Protein AF-A0A650EMD3-F1 (afdb_monomer)

Radius of gyration: 31.71 Å; Cα contacts (8 Å, |Δi|>4): 89; chains: 1; bounding box: 90×76×48 Å

Solvent-accessible surface area (backbone atoms only — not comparable to full-atom values): 8857 Å² total; per-residue (Å²): 115,54,61,68,56,55,50,53,49,52,51,49,50,54,49,50,50,46,22,45,53,48,61,43,56,74,65,31,57,52,48,50,54,53,50,50,54,54,49,47,52,51,42,51,52,53,46,54,51,32,58,77,71,47,37,75,77,39,62,68,60,33,48,50,53,50,50,53,49,51,51,50,52,51,47,53,46,31,66,64,43,54,32,74,84,74,57,28,56,48,56,35,51,73,74,68,54,67,71,47,75,68,33,37,52,51,14,48,53,74,68,49,71,56,61,66,54,57,53,51,50,53,53,47,55,52,51,52,61,52,57,77,58,46,62,66,60,56,49,52,50,52,53,51,54,51,51,54,52,51,51,54,49,51,57,56,54,59,67,72,73,116

Structure (mmCIF, N/CA/C/O backbone):
data_AF-A0A650EMD3-F1
#
_entry.id   AF-A0A650EMD3-F1
#
loop_
_atom_site.group_PDB
_atom_site.id
_atom_site.type_symbol
_atom_site.label_atom_id
_atom_site.label_alt_id
_atom_site.label_comp_id
_atom_site.label_asym_id
_atom_site.label_entity_id
_atom_site.label_seq_id
_atom_site.pdbx_PDB_ins_code
_atom_site.Cartn_x
_atom_site.Cartn_y
_atom_site.Cartn_z
_atom_site.occupancy
_atom_site.B_iso_or_equiv
_atom_site.auth_seq_id
_atom_site.auth_comp_id
_atom_site.auth_asym_id
_atom_site.auth_atom_id
_atom_site.pdbx_PDB_model_num
ATOM 1 N N . MET A 1 1 ? 14.651 -6.768 -10.956 1.00 79.94 1 MET A N 1
ATOM 2 C CA . MET A 1 1 ? 13.538 -7.247 -10.117 1.00 79.94 1 MET A CA 1
ATOM 3 C C . MET A 1 1 ? 12.485 -7.891 -11.003 1.00 79.94 1 MET A C 1
ATOM 5 O O . MET A 1 1 ? 12.140 -7.326 -12.039 1.00 79.94 1 MET A O 1
ATOM 9 N N . ASN A 1 2 ? 11.999 -9.069 -10.622 1.00 85.12 2 ASN A N 1
ATOM 10 C CA . ASN A 1 2 ? 10.994 -9.812 -11.388 1.00 85.12 2 ASN A CA 1
ATOM 11 C C . ASN A 1 2 ? 9.571 -9.405 -10.972 1.00 85.12 2 ASN A C 1
ATOM 13 O O . ASN A 1 2 ? 9.381 -8.808 -9.911 1.00 85.12 2 ASN A O 1
ATOM 17 N N . GLY A 1 3 ? 8.566 -9.742 -11.788 1.00 86.06 3 GLY A N 1
ATOM 18 C CA . GLY A 1 3 ? 7.159 -9.404 -11.518 1.00 86.06 3 GLY A CA 1
ATOM 19 C C . GLY A 1 3 ? 6.686 -9.866 -10.134 1.00 86.06 3 GLY A C 1
ATOM 20 O O . GLY A 1 3 ? 6.117 -9.078 -9.387 1.00 86.06 3 GLY A O 1
ATOM 21 N N . TRP A 1 4 ? 7.047 -11.089 -9.734 1.00 90.06 4 TRP A N 1
ATOM 22 C CA . TRP A 1 4 ? 6.761 -11.632 -8.399 1.00 90.06 4 TRP A CA 1
ATOM 23 C C . TRP A 1 4 ? 7.336 -10.798 -7.252 1.00 90.06 4 TRP A C 1
ATOM 25 O O . TRP A 1 4 ? 6.664 -10.588 -6.248 1.00 90.06 4 TRP A O 1
ATOM 35 N N . GLN A 1 5 ? 8.556 -10.278 -7.402 1.00 91.00 5 GLN A N 1
ATOM 36 C CA . GLN A 1 5 ? 9.167 -9.422 -6.382 1.00 91.00 5 GLN A CA 1
ATOM 37 C C . GLN A 1 5 ? 8.424 -8.085 -6.276 1.00 91.00 5 GLN A C 1
ATOM 39 O O . GLN A 1 5 ? 8.189 -7.604 -5.174 1.00 91.00 5 GLN A O 1
ATOM 44 N N . ARG A 1 6 ? 8.005 -7.502 -7.409 1.00 91.62 6 ARG A N 1
ATOM 45 C CA . ARG A 1 6 ? 7.193 -6.270 -7.423 1.00 91.62 6 ARG A CA 1
ATOM 46 C C . ARG A 1 6 ? 5.829 -6.494 -6.768 1.00 91.62 6 ARG A C 1
ATOM 48 O O . ARG A 1 6 ? 5.368 -5.636 -6.025 1.00 91.62 6 ARG A O 1
ATOM 55 N N . PHE A 1 7 ? 5.226 -7.660 -6.989 1.00 94.06 7 PHE A N 1
ATOM 56 C CA . PHE A 1 7 ? 3.969 -8.045 -6.352 1.00 94.06 7 PHE A CA 1
ATOM 57 C C . PHE A 1 7 ? 4.117 -8.249 -4.837 1.00 94.06 7 PHE A C 1
ATOM 59 O O . PHE A 1 7 ? 3.316 -7.730 -4.066 1.00 94.06 7 PHE A O 1
ATOM 66 N N . ALA A 1 8 ? 5.179 -8.922 -4.386 1.00 94.00 8 ALA A N 1
ATOM 67 C CA . ALA A 1 8 ? 5.468 -9.057 -2.958 1.00 94.00 8 ALA A CA 1
ATOM 68 C C . ALA A 1 8 ? 5.662 -7.688 -2.283 1.00 94.00 8 ALA A C 1
ATOM 70 O O . ALA A 1 8 ? 5.140 -7.454 -1.196 1.00 94.00 8 ALA A O 1
ATOM 71 N N . ILE A 1 9 ? 6.351 -6.757 -2.954 1.00 93.31 9 ILE A N 1
ATOM 72 C CA . ILE A 1 9 ? 6.494 -5.375 -2.482 1.00 93.31 9 ILE A CA 1
ATOM 73 C C . ILE A 1 9 ? 5.139 -4.671 -2.390 1.00 93.31 9 ILE A C 1
ATOM 75 O O . ILE A 1 9 ? 4.865 -4.038 -1.378 1.00 93.31 9 ILE A O 1
ATOM 79 N N . LEU A 1 10 ? 4.276 -4.803 -3.400 1.00 95.44 10 LEU A N 1
ATOM 80 C CA . LEU A 1 10 ? 2.926 -4.236 -3.373 1.00 95.44 10 LEU A CA 1
ATOM 81 C C . LEU A 1 10 ? 2.139 -4.716 -2.143 1.00 95.44 10 LEU A C 1
ATOM 83 O O . LEU A 1 10 ? 1.547 -3.898 -1.437 1.00 95.44 10 LEU A O 1
ATOM 87 N N . LEU A 1 11 ? 2.176 -6.020 -1.853 1.00 95.25 11 LEU A N 1
ATOM 88 C CA . LEU A 1 11 ? 1.528 -6.586 -0.668 1.00 95.25 11 LEU A CA 1
ATOM 89 C C . LEU A 1 11 ? 2.132 -6.045 0.631 1.00 95.25 11 LEU A C 1
ATOM 91 O O . LEU A 1 11 ? 1.387 -5.686 1.540 1.00 95.25 11 LEU A O 1
ATOM 95 N N . LEU A 1 12 ? 3.461 -5.940 0.711 1.00 94.19 12 LEU A N 1
ATOM 96 C CA . LEU A 1 12 ? 4.146 -5.363 1.869 1.00 94.19 12 LEU A CA 1
ATOM 97 C C . LEU A 1 12 ? 3.778 -3.893 2.082 1.00 94.19 12 LEU A C 1
ATOM 99 O O . LEU A 1 12 ? 3.538 -3.499 3.217 1.00 94.19 12 LEU A O 1
ATOM 103 N N . CYS A 1 13 ? 3.680 -3.093 1.018 1.00 94.88 13 CYS A N 1
ATOM 104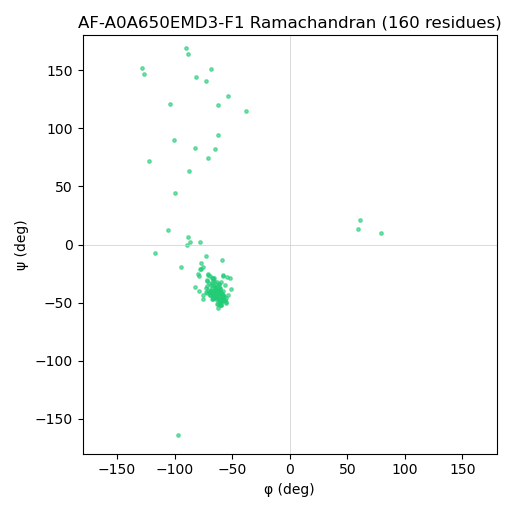 C CA . CYS A 1 13 ? 3.231 -1.703 1.091 1.00 94.88 13 CYS A CA 1
ATOM 105 C C . CYS A 1 13 ? 1.799 -1.604 1.627 1.00 94.88 13 CYS A C 1
ATOM 107 O O . CYS A 1 13 ? 1.537 -0.830 2.549 1.00 94.88 13 CYS A O 1
ATOM 109 N N . CYS A 1 14 ? 0.885 -2.419 1.092 1.00 94.38 14 CYS A N 1
ATOM 110 C CA . CYS A 1 14 ? -0.501 -2.470 1.557 1.00 94.38 14 CYS A CA 1
ATOM 111 C C . CYS A 1 14 ? -0.567 -2.862 3.038 1.00 94.38 14 CYS A C 1
ATOM 113 O O . CYS A 1 14 ? -1.187 -2.166 3.839 1.00 94.38 14 CYS A O 1
ATOM 115 N N . PHE A 1 15 ? 0.135 -3.932 3.416 1.00 93.00 15 PHE A N 1
ATOM 116 C CA . PHE A 1 15 ? 0.208 -4.398 4.796 1.00 93.00 15 PHE A CA 1
ATOM 117 C C . PHE A 1 15 ? 0.785 -3.331 5.733 1.00 93.00 15 PHE A C 1
ATOM 119 O O . PHE A 1 15 ? 0.193 -3.043 6.770 1.00 93.00 15 PHE A O 1
ATOM 126 N N . ALA A 1 16 ? 1.898 -2.698 5.356 1.00 92.75 16 ALA A N 1
ATOM 127 C CA . ALA A 1 16 ? 2.538 -1.660 6.154 1.00 92.75 16 ALA A CA 1
ATOM 128 C C . ALA A 1 16 ? 1.590 -0.484 6.417 1.00 92.75 16 ALA A C 1
ATOM 130 O O . ALA A 1 16 ? 1.464 -0.050 7.558 1.00 92.75 16 ALA A O 1
ATOM 131 N N . VAL A 1 17 ? 0.874 -0.000 5.397 1.00 92.81 17 VAL A N 1
ATOM 132 C CA . VAL A 1 17 ? -0.081 1.108 5.562 1.00 92.81 17 VAL A CA 1
ATOM 133 C C . VAL A 1 17 ? -1.255 0.703 6.446 1.00 92.81 17 VAL A C 1
ATOM 135 O O . VAL A 1 17 ? -1.622 1.461 7.338 1.00 92.81 17 VAL A O 1
ATOM 138 N N . MET A 1 18 ? -1.797 -0.502 6.274 1.00 91.75 18 MET A N 1
ATOM 139 C CA . MET A 1 18 ? -2.886 -0.994 7.122 1.00 91.75 18 MET A CA 1
ATOM 140 C C . MET A 1 18 ? -2.463 -1.197 8.583 1.00 91.75 18 MET A C 1
ATOM 142 O O . MET A 1 18 ? -3.279 -1.030 9.487 1.00 91.75 18 MET A O 1
ATOM 146 N N . VAL A 1 19 ? -1.200 -1.555 8.831 1.00 91.69 19 VAL A N 1
ATOM 147 C CA . VAL A 1 19 ? -0.659 -1.682 10.191 1.00 91.69 19 VAL A CA 1
ATOM 148 C C . VAL A 1 19 ? -0.392 -0.315 10.818 1.00 91.69 19 VAL A C 1
ATOM 150 O O . VAL A 1 19 ? -0.724 -0.111 11.981 1.00 91.69 19 VAL A O 1
ATOM 153 N N . LEU A 1 20 ? 0.197 0.616 10.064 1.00 90.38 20 LEU A N 1
ATOM 154 C CA . LEU A 1 20 ? 0.535 1.954 10.555 1.00 90.38 20 LEU A CA 1
ATOM 155 C C . LEU A 1 20 ? -0.699 2.842 10.753 1.00 90.38 20 LEU A C 1
ATOM 157 O O . LEU A 1 20 ? -0.708 3.681 11.647 1.00 90.38 20 LEU A O 1
ATOM 161 N N . TYR A 1 21 ? -1.740 2.649 9.945 1.00 90.56 21 TYR A N 1
ATOM 162 C CA . TYR A 1 21 ? -2.969 3.436 9.986 1.00 90.56 21 TYR A CA 1
ATOM 163 C C . TYR A 1 21 ? -4.173 2.520 10.212 1.00 90.56 21 TYR A C 1
ATOM 165 O O . TYR A 1 21 ? -4.958 2.311 9.289 1.00 90.56 21 TYR A O 1
ATOM 173 N N . PRO A 1 22 ? -4.342 1.963 11.426 1.00 89.81 22 PRO A N 1
ATOM 174 C CA . PRO A 1 22 ? -5.319 0.911 11.709 1.00 89.81 22 PRO A CA 1
ATOM 175 C C . PRO A 1 22 ? -6.778 1.390 11.735 1.00 89.81 22 PRO A C 1
ATOM 177 O O . PRO A 1 22 ? -7.680 0.557 11.795 1.00 89.81 22 PRO A O 1
ATOM 180 N N . ASN A 1 23 ? -7.031 2.700 11.713 1.00 88.25 23 ASN A N 1
ATOM 181 C CA . ASN A 1 23 ? -8.363 3.295 11.866 1.00 88.25 23 ASN A CA 1
ATOM 182 C C . ASN A 1 23 ? -9.089 3.398 10.513 1.00 88.25 23 ASN A C 1
ATOM 184 O O . ASN A 1 23 ? -9.367 4.489 10.016 1.00 88.25 23 ASN A O 1
ATOM 188 N N . PHE A 1 24 ? -9.356 2.250 9.895 1.00 87.88 24 PHE A N 1
ATOM 189 C CA . PHE A 1 24 ? -10.113 2.138 8.646 1.00 87.88 24 PHE A CA 1
ATOM 190 C C . PHE A 1 24 ? -11.278 1.156 8.801 1.00 87.88 24 PHE A C 1
ATOM 192 O O . PHE A 1 24 ? -11.160 0.146 9.499 1.00 87.88 24 PHE A O 1
ATOM 199 N N . ASP A 1 25 ? -12.376 1.420 8.101 1.00 86.25 25 ASP A N 1
ATOM 200 C CA . ASP A 1 25 ? -13.570 0.569 8.094 1.00 86.25 25 ASP A CA 1
ATOM 201 C C . ASP A 1 25 ? -13.571 -0.383 6.870 1.00 86.25 25 ASP A C 1
ATOM 203 O O . ASP A 1 25 ? -12.547 -0.568 6.201 1.00 86.25 25 ASP A O 1
ATOM 207 N N . ALA A 1 26 ? -14.709 -0.990 6.525 1.00 86.81 26 ALA A N 1
ATOM 208 C CA . ALA A 1 26 ? -14.902 -1.820 5.332 1.00 86.81 26 ALA A CA 1
ATOM 209 C C . ALA A 1 26 ? -14.453 -1.132 4.022 1.00 86.81 26 ALA A C 1
ATOM 211 O O . ALA A 1 26 ? -13.993 -1.792 3.083 1.00 86.81 26 ALA A O 1
ATOM 212 N N . SER A 1 27 ? -14.514 0.201 3.969 1.00 87.44 27 SER A N 1
ATOM 213 C CA . SER A 1 27 ? -13.984 1.009 2.864 1.00 87.44 27 SER A CA 1
ATOM 214 C C . SER A 1 27 ? -12.466 0.854 2.679 1.00 87.44 27 SER A C 1
ATOM 216 O O . SER A 1 27 ? -11.985 0.839 1.550 1.00 87.44 27 SER A O 1
ATOM 218 N N . GLY A 1 28 ? -11.698 0.666 3.757 1.00 88.56 28 GLY A N 1
ATOM 219 C CA . GLY A 1 28 ? -10.255 0.414 3.684 1.00 88.56 28 GLY A CA 1
ATOM 220 C C . GLY A 1 28 ? -9.924 -0.948 3.087 1.00 88.56 28 GLY A C 1
ATOM 221 O O . GLY A 1 28 ? -9.033 -1.051 2.246 1.00 88.56 28 GLY A O 1
ATOM 222 N N . TRP A 1 29 ? -10.684 -1.986 3.446 1.00 89.75 29 TRP A N 1
ATOM 223 C CA . TRP A 1 29 ? -10.510 -3.325 2.872 1.00 89.75 29 TRP A CA 1
ATOM 224 C C . TRP A 1 29 ? -10.833 -3.363 1.378 1.00 89.75 29 TRP A C 1
ATOM 226 O O . TRP A 1 29 ? -10.062 -3.912 0.591 1.00 89.75 29 TRP A O 1
ATOM 236 N N . THR A 1 30 ? -11.950 -2.751 0.980 1.00 92.12 30 THR A N 1
ATOM 237 C CA . THR A 1 30 ? -12.349 -2.665 -0.434 1.00 92.12 30 THR A CA 1
ATOM 238 C C . THR A 1 30 ? -11.350 -1.850 -1.250 1.00 92.12 30 THR A C 1
ATOM 240 O O . THR A 1 30 ? -10.941 -2.294 -2.323 1.00 92.12 30 THR A O 1
ATOM 243 N N . PHE A 1 31 ? -10.875 -0.721 -0.716 1.00 93.88 31 PHE A N 1
ATOM 244 C CA . PHE A 1 31 ? -9.827 0.076 -1.345 1.00 93.88 31 PHE A CA 1
ATOM 245 C C . PHE A 1 31 ? -8.544 -0.731 -1.573 1.00 93.88 31 PHE A C 1
ATOM 247 O O . PHE A 1 31 ? -8.018 -0.721 -2.681 1.00 93.88 31 PHE A O 1
ATOM 254 N N . ILE A 1 32 ? -8.060 -1.475 -0.572 1.00 94.12 32 ILE A N 1
ATOM 255 C CA . ILE A 1 32 ? -6.848 -2.299 -0.713 1.00 94.12 32 ILE A CA 1
ATOM 256 C C . ILE A 1 32 ? -7.045 -3.399 -1.756 1.00 94.12 32 ILE A C 1
ATOM 258 O O . ILE A 1 32 ? -6.158 -3.613 -2.579 1.00 94.12 32 ILE A O 1
ATOM 262 N N . GLY A 1 33 ? -8.209 -4.055 -1.779 1.00 93.44 33 GLY A N 1
ATOM 263 C CA . GLY A 1 33 ? -8.528 -5.054 -2.801 1.00 93.44 33 GLY A CA 1
ATOM 264 C C . GLY A 1 33 ? -8.473 -4.481 -4.221 1.00 93.44 33 GLY A C 1
ATOM 265 O O . GLY A 1 33 ? -7.802 -5.041 -5.091 1.00 93.44 33 GLY A O 1
ATOM 266 N N . ILE A 1 34 ? -9.113 -3.329 -4.441 1.00 94.88 34 ILE A N 1
ATOM 267 C CA . ILE A 1 34 ? -9.103 -2.628 -5.736 1.00 94.88 34 ILE A CA 1
ATOM 268 C C . ILE A 1 34 ? -7.686 -2.170 -6.093 1.00 94.88 34 ILE A C 1
ATOM 270 O O . ILE A 1 34 ? -7.241 -2.350 -7.226 1.00 94.88 34 ILE A O 1
ATOM 274 N N . LEU A 1 35 ? -6.953 -1.615 -5.130 1.00 95.19 35 LEU A N 1
ATOM 275 C CA . LEU A 1 35 ? -5.605 -1.100 -5.333 1.00 95.19 35 LEU A CA 1
ATOM 276 C C . LEU A 1 35 ? -4.616 -2.220 -5.680 1.00 95.19 35 LEU A C 1
ATOM 278 O O . LEU A 1 35 ? -3.806 -2.052 -6.592 1.00 95.19 35 LEU A O 1
ATOM 282 N N . ILE A 1 36 ? -4.715 -3.380 -5.021 1.00 95.94 36 ILE A N 1
ATOM 283 C CA . ILE A 1 36 ? -3.930 -4.570 -5.367 1.00 95.94 36 ILE A CA 1
ATOM 284 C C . ILE A 1 36 ? -4.265 -5.024 -6.787 1.00 95.94 36 ILE A C 1
ATOM 286 O O . ILE A 1 36 ? -3.346 -5.246 -7.573 1.00 95.94 36 ILE A O 1
ATOM 2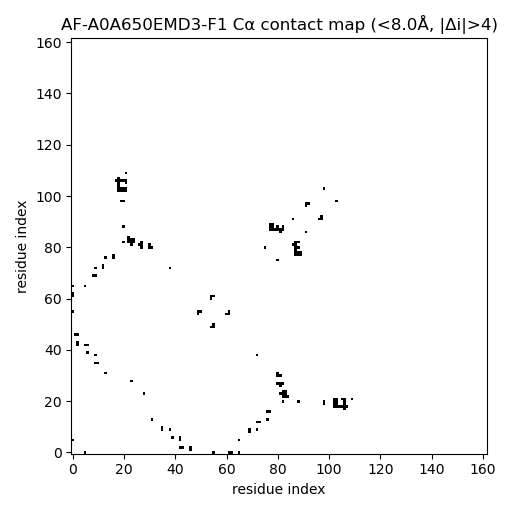90 N N . ALA A 1 37 ? -5.547 -5.130 -7.148 1.00 95.38 37 ALA A N 1
ATOM 291 C CA . ALA A 1 37 ? -5.954 -5.540 -8.492 1.00 95.38 37 ALA A CA 1
ATOM 292 C C . ALA A 1 37 ? -5.413 -4.581 -9.570 1.00 95.38 37 ALA A C 1
ATOM 294 O O . ALA A 1 37 ? -4.786 -5.017 -10.539 1.00 95.38 37 ALA A O 1
ATOM 295 N N . MET A 1 38 ? -5.569 -3.273 -9.356 1.00 96.12 38 MET A N 1
ATOM 296 C CA . MET A 1 38 ? -5.098 -2.224 -10.262 1.00 96.12 38 MET A CA 1
ATOM 297 C C . MET A 1 38 ? -3.574 -2.263 -10.443 1.00 96.12 38 MET A C 1
ATOM 299 O O . MET A 1 38 ? -3.080 -2.325 -11.572 1.00 96.12 38 MET A O 1
ATOM 303 N N . TRP A 1 39 ? -2.808 -2.278 -9.348 1.00 95.81 39 TRP A N 1
ATOM 304 C CA . TRP A 1 39 ? -1.345 -2.301 -9.428 1.00 95.81 39 TRP A CA 1
ATOM 305 C C . TRP A 1 39 ? -0.792 -3.636 -9.918 1.00 95.81 39 TRP A C 1
ATOM 307 O O . TRP A 1 39 ? 0.266 -3.650 -10.543 1.00 95.81 39 TRP A O 1
ATOM 317 N N . THR A 1 40 ? -1.509 -4.742 -9.720 1.00 94.81 40 THR A N 1
ATOM 318 C CA . THR A 1 40 ? -1.164 -6.024 -10.350 1.00 94.81 40 THR A CA 1
ATOM 319 C C . THR A 1 40 ? -1.263 -5.922 -11.871 1.00 94.81 40 THR A C 1
ATOM 321 O O . THR A 1 40 ? -0.339 -6.351 -12.563 1.00 94.81 40 THR A O 1
ATOM 324 N N . GLY A 1 41 ? -2.304 -5.267 -12.400 1.00 93.81 41 GLY A N 1
ATOM 325 C CA . GLY A 1 41 ? -2.388 -4.921 -13.824 1.00 93.81 41 GLY A CA 1
ATOM 326 C C . GLY A 1 41 ? -1.195 -4.077 -14.289 1.00 93.81 41 GLY A C 1
ATOM 327 O O . GLY A 1 41 ? -0.554 -4.399 -15.291 1.00 93.81 41 GLY A O 1
ATOM 328 N N . GLY A 1 42 ? -0.812 -3.066 -13.502 1.00 92.56 42 GLY A N 1
ATOM 329 C CA . GLY A 1 42 ? 0.397 -2.271 -13.744 1.00 92.56 42 GLY A CA 1
ATOM 330 C C . GLY A 1 42 ? 1.682 -3.110 -13.783 1.00 92.56 42 GLY A C 1
ATOM 331 O O . GLY A 1 42 ? 2.499 -2.947 -14.688 1.00 92.56 42 GLY A O 1
ATOM 332 N N . ILE A 1 43 ? 1.851 -4.060 -12.855 1.00 93.81 43 ILE A N 1
ATOM 333 C CA . ILE A 1 43 ? 2.997 -4.984 -12.827 1.00 93.81 43 ILE A CA 1
ATOM 334 C C . ILE A 1 43 ? 3.029 -5.863 -14.083 1.00 93.81 43 ILE A C 1
ATOM 336 O O . ILE A 1 43 ? 4.116 -6.094 -14.623 1.00 93.81 43 ILE A O 1
ATOM 340 N N . MET A 1 44 ? 1.878 -6.347 -14.562 1.00 93.88 44 MET A N 1
ATOM 341 C CA . MET A 1 44 ? 1.806 -7.150 -15.789 1.00 93.88 44 MET A CA 1
ATOM 342 C C . MET A 1 44 ? 2.253 -6.342 -17.008 1.00 93.88 44 MET A C 1
ATOM 344 O O . MET A 1 44 ? 3.159 -6.776 -17.720 1.00 93.88 44 MET A O 1
ATOM 348 N N . ILE A 1 45 ? 1.697 -5.141 -17.200 1.00 92.44 45 ILE A N 1
ATOM 349 C CA . ILE A 1 45 ? 2.078 -4.242 -18.301 1.00 92.44 45 ILE A CA 1
ATOM 350 C C . ILE A 1 45 ? 3.577 -3.951 -18.244 1.00 92.44 45 ILE A C 1
ATOM 352 O O . ILE A 1 45 ? 4.291 -4.101 -19.233 1.00 92.44 45 ILE A O 1
ATOM 356 N N . LEU A 1 46 ? 4.082 -3.606 -17.062 1.00 90.00 46 LEU A N 1
ATOM 357 C CA . LEU A 1 46 ? 5.487 -3.275 -16.868 1.00 90.00 46 LEU A CA 1
ATOM 358 C C . LEU A 1 46 ? 6.400 -4.486 -17.111 1.00 90.00 46 LEU A C 1
ATOM 360 O O . LEU A 1 46 ? 7.532 -4.317 -17.563 1.00 90.00 46 LEU A O 1
ATOM 364 N N . SER A 1 47 ? 5.913 -5.707 -16.876 1.00 89.62 47 SER A N 1
ATOM 365 C CA . SER A 1 47 ? 6.630 -6.943 -17.207 1.00 89.62 47 SER A CA 1
ATOM 366 C C . SER A 1 47 ? 6.676 -7.197 -18.716 1.00 89.62 47 SER A C 1
ATOM 368 O O . SER A 1 47 ? 7.738 -7.524 -19.240 1.00 89.62 47 SER A O 1
ATOM 370 N N . ILE A 1 48 ? 5.568 -6.967 -19.429 1.00 89.94 48 ILE A N 1
ATOM 371 C CA . ILE A 1 48 ? 5.507 -7.064 -20.898 1.00 89.94 48 ILE A CA 1
ATOM 372 C C . ILE A 1 48 ? 6.450 -6.041 -21.538 1.00 89.94 48 ILE A C 1
ATOM 374 O O . ILE A 1 48 ? 7.307 -6.412 -22.337 1.00 89.94 48 ILE A O 1
ATOM 378 N N . VAL A 1 49 ? 6.358 -4.772 -21.130 1.00 88.31 49 VAL A N 1
ATOM 379 C CA . VAL A 1 49 ? 7.231 -3.691 -21.615 1.00 88.31 49 VAL A CA 1
ATOM 380 C C . VAL A 1 49 ? 8.694 -4.015 -21.317 1.00 88.31 49 VAL A C 1
ATOM 382 O O . VAL A 1 49 ? 9.541 -3.943 -22.203 1.00 88.31 49 VAL A O 1
ATOM 385 N N . SER A 1 50 ? 9.004 -4.457 -20.095 1.00 86.62 50 SER A N 1
ATOM 386 C CA . SER A 1 50 ? 10.377 -4.831 -19.739 1.00 86.62 50 SER A CA 1
ATOM 387 C C . SER A 1 50 ? 10.925 -5.969 -20.605 1.00 86.62 50 SER A C 1
ATOM 389 O O . SER A 1 50 ? 12.128 -6.001 -20.862 1.00 86.62 50 SER A O 1
ATOM 391 N N . ASN A 1 51 ? 10.063 -6.888 -21.054 1.00 87.38 51 ASN A N 1
ATOM 392 C CA . ASN A 1 51 ? 10.452 -8.006 -21.905 1.00 87.38 51 ASN A CA 1
ATOM 393 C C . ASN A 1 51 ? 10.711 -7.544 -23.345 1.00 87.38 51 ASN A C 1
ATOM 395 O O . ASN A 1 51 ? 11.762 -7.848 -23.899 1.00 87.38 51 ASN A O 1
ATOM 399 N N . ILE A 1 52 ? 9.800 -6.743 -23.911 1.00 88.56 52 ILE A N 1
ATOM 400 C CA . ILE A 1 52 ? 9.910 -6.205 -25.279 1.00 88.56 52 ILE A CA 1
ATOM 401 C C . ILE A 1 52 ? 11.172 -5.350 -25.435 1.00 88.56 52 ILE A C 1
ATOM 403 O O . ILE A 1 52 ? 11.920 -5.512 -26.393 1.00 88.56 52 ILE A O 1
ATOM 407 N N . PHE A 1 53 ? 11.440 -4.465 -24.473 1.00 85.50 53 PHE A N 1
ATOM 408 C CA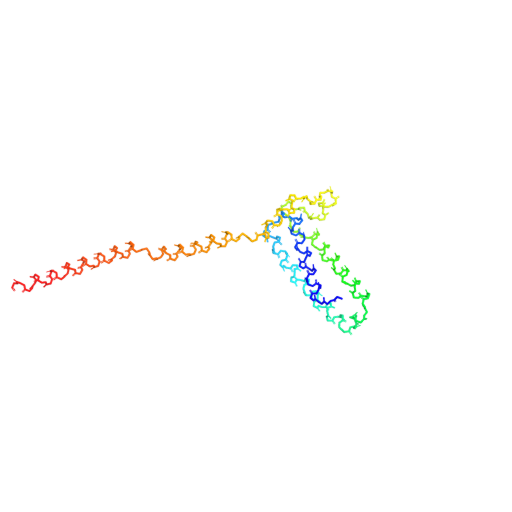 . PHE A 1 53 ? 12.586 -3.554 -24.521 1.00 85.50 53 PHE A CA 1
ATOM 409 C C . PHE A 1 53 ? 13.878 -4.156 -23.947 1.00 85.50 53 PHE A C 1
ATOM 411 O O . PHE A 1 53 ? 14.890 -3.466 -23.846 1.00 85.50 53 PHE A O 1
ATOM 418 N N . GLY A 1 54 ? 13.866 -5.424 -23.517 1.00 82.31 54 GLY A N 1
ATOM 419 C CA . GLY A 1 54 ? 15.041 -6.071 -22.927 1.00 82.31 54 GLY A CA 1
ATOM 420 C C . GLY A 1 54 ? 15.556 -5.402 -21.645 1.00 82.31 54 GLY A C 1
ATOM 421 O O . GLY A 1 54 ? 16.703 -5.623 -21.258 1.00 82.31 54 GLY A O 1
ATOM 422 N N . ILE A 1 55 ? 14.720 -4.616 -20.952 1.00 78.50 55 ILE A N 1
ATOM 423 C CA . ILE A 1 55 ? 15.068 -3.855 -19.735 1.00 78.50 55 ILE A CA 1
ATOM 424 C C . ILE A 1 55 ? 15.586 -4.784 -18.628 1.00 78.50 55 ILE A C 1
ATOM 426 O O . ILE A 1 55 ? 16.391 -4.377 -17.795 1.00 78.50 55 ILE A O 1
ATOM 430 N N . TYR A 1 56 ? 15.191 -6.061 -18.640 1.00 71.00 56 TYR A N 1
ATOM 431 C CA . TYR A 1 56 ? 15.716 -7.076 -17.723 1.00 71.00 56 TYR A CA 1
ATOM 432 C C . TYR A 1 56 ? 17.237 -7.259 -17.796 1.00 71.00 56 TYR A C 1
ATOM 434 O O . TYR A 1 56 ? 17.831 -7.625 -16.785 1.00 71.00 56 TYR A O 1
ATOM 442 N N . ARG A 1 57 ? 17.864 -6.978 -18.946 1.00 78.50 57 ARG A 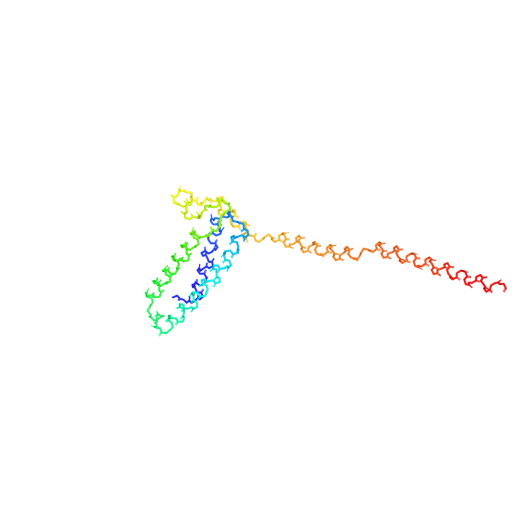N 1
ATOM 443 C CA . ARG A 1 57 ? 19.325 -7.050 -19.122 1.00 78.50 57 ARG A CA 1
ATOM 444 C C . ARG A 1 57 ? 20.055 -5.869 -18.478 1.00 78.50 57 ARG A C 1
ATOM 446 O O . ARG A 1 57 ? 21.242 -5.970 -18.194 1.00 78.50 57 ARG A O 1
ATOM 453 N N . PHE A 1 58 ? 19.347 -4.772 -18.213 1.00 85.94 58 PHE A N 1
ATOM 454 C CA . PHE A 1 58 ? 19.884 -3.573 -17.578 1.00 85.94 58 PHE A CA 1
ATOM 455 C C . PHE A 1 58 ? 19.496 -3.548 -16.100 1.00 85.94 58 PHE A C 1
ATOM 457 O O . PHE A 1 58 ? 18.455 -3.014 -15.710 1.00 85.94 58 PHE A O 1
ATOM 464 N N . GLU A 1 59 ? 20.344 -4.131 -15.253 1.00 84.94 59 GLU A N 1
ATOM 465 C CA . GLU A 1 59 ? 20.048 -4.300 -13.827 1.00 84.94 59 GLU A CA 1
ATOM 466 C C . GLU A 1 59 ? 19.763 -2.967 -13.112 1.00 84.94 59 GLU A C 1
ATOM 468 O O . GLU A 1 59 ? 18.782 -2.859 -12.371 1.00 84.94 59 GLU A O 1
ATOM 473 N N . THR A 1 60 ? 20.566 -1.932 -13.381 1.00 87.56 60 THR A N 1
ATOM 474 C CA . THR A 1 60 ? 20.404 -0.591 -12.796 1.00 87.56 60 THR A CA 1
ATOM 475 C C . THR A 1 60 ? 19.075 0.047 -13.188 1.00 87.56 60 THR A C 1
ATOM 477 O O . THR A 1 60 ? 18.358 0.560 -12.329 1.00 87.56 60 THR A O 1
ATOM 480 N N . LEU A 1 61 ? 18.698 -0.042 -14.467 1.00 86.31 61 LEU A N 1
ATOM 481 C CA . LEU A 1 61 ? 17.427 0.491 -14.960 1.00 86.31 61 LEU A CA 1
ATOM 482 C C . LEU A 1 61 ? 16.245 -0.258 -14.334 1.00 86.31 61 LEU A C 1
ATOM 484 O O . LEU A 1 61 ? 15.283 0.354 -13.882 1.00 86.31 61 LEU A O 1
ATOM 488 N N . ASN A 1 62 ? 16.339 -1.584 -14.227 1.00 86.00 62 ASN A N 1
ATOM 489 C CA . ASN A 1 62 ? 15.308 -2.404 -13.600 1.00 86.00 62 ASN A CA 1
ATOM 490 C C . ASN A 1 62 ? 15.131 -2.069 -12.102 1.00 86.00 62 ASN A C 1
ATOM 492 O O . ASN A 1 62 ? 14.001 -2.000 -11.606 1.00 86.00 62 ASN A O 1
ATOM 496 N N . LYS A 1 63 ? 16.233 -1.817 -11.382 1.00 88.19 63 LYS A N 1
ATOM 497 C CA . LYS A 1 63 ? 16.208 -1.335 -9.991 1.00 88.19 63 LYS A CA 1
ATOM 498 C C . LYS A 1 63 ? 15.545 0.040 -9.888 1.00 88.19 63 LYS A C 1
ATOM 500 O O . LYS A 1 63 ? 14.639 0.197 -9.074 1.00 88.19 63 LYS A O 1
ATOM 505 N N . LEU A 1 64 ? 15.920 0.988 -10.749 1.00 90.88 64 LEU A N 1
ATOM 506 C CA . LEU A 1 64 ? 15.333 2.331 -10.779 1.00 90.88 64 LEU A CA 1
ATOM 507 C C . LEU A 1 64 ? 13.821 2.288 -11.036 1.00 90.88 64 LEU A C 1
ATOM 509 O O . LEU A 1 64 ? 13.053 2.877 -10.285 1.00 90.88 64 LEU A O 1
ATOM 513 N N . VAL A 1 65 ? 13.378 1.532 -12.043 1.00 89.69 65 VAL A N 1
ATOM 514 C CA . VAL A 1 65 ? 11.948 1.368 -12.349 1.00 89.69 65 VAL A CA 1
ATOM 515 C C . VAL A 1 65 ? 11.195 0.754 -11.167 1.00 89.6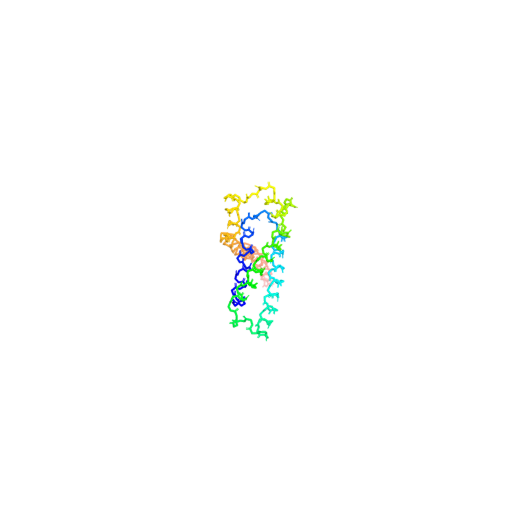9 65 VAL A C 1
ATOM 517 O O . VAL A 1 65 ? 10.078 1.164 -10.860 1.00 89.69 65 VAL A O 1
ATOM 520 N N . SER A 1 66 ? 11.806 -0.204 -10.467 1.00 89.88 66 SER A N 1
ATOM 521 C CA . SER A 1 66 ? 11.191 -0.828 -9.291 1.00 89.88 66 SER A CA 1
ATOM 522 C C . SER A 1 66 ? 11.111 0.130 -8.094 1.00 89.88 66 SER A C 1
ATOM 524 O O . SER A 1 66 ? 10.138 0.079 -7.347 1.00 89.88 66 SER A O 1
ATOM 526 N N . LEU A 1 67 ? 12.085 1.032 -7.937 1.00 92.19 67 LEU A N 1
ATOM 527 C CA . LEU A 1 67 ? 12.047 2.100 -6.937 1.00 92.19 67 LEU A CA 1
ATOM 528 C C . LEU A 1 67 ? 10.941 3.117 -7.248 1.00 92.19 67 LEU A C 1
ATOM 530 O O . LEU A 1 67 ? 10.149 3.446 -6.372 1.00 92.19 67 LEU A O 1
ATOM 534 N N . VAL A 1 68 ? 10.839 3.567 -8.502 1.00 92.94 68 VAL A N 1
ATOM 535 C CA . VAL A 1 68 ? 9.764 4.473 -8.942 1.00 92.94 68 VAL A CA 1
ATOM 536 C C . VAL A 1 68 ? 8.395 3.830 -8.717 1.00 92.94 68 VAL A C 1
ATOM 538 O O . VAL A 1 68 ? 7.488 4.476 -8.197 1.00 92.94 68 VAL A O 1
ATOM 541 N N . PHE A 1 69 ? 8.261 2.540 -9.036 1.00 92.00 69 PHE A N 1
ATOM 542 C CA . PHE A 1 69 ? 7.056 1.764 -8.759 1.00 92.00 69 PHE A CA 1
ATOM 543 C C . PHE A 1 69 ? 6.712 1.740 -7.262 1.00 92.00 69 PHE A C 1
ATOM 545 O O . PHE A 1 69 ? 5.578 2.041 -6.898 1.00 92.00 69 PHE A O 1
ATOM 552 N N . LEU A 1 70 ? 7.683 1.439 -6.390 1.00 93.94 70 LEU A N 1
ATOM 553 C CA . LEU A 1 70 ? 7.502 1.460 -4.933 1.00 93.94 70 LEU A CA 1
ATOM 554 C C . LEU A 1 70 ? 6.990 2.827 -4.454 1.00 93.94 70 LEU A C 1
ATOM 556 O O . LEU A 1 70 ? 6.015 2.895 -3.705 1.00 93.94 70 LEU A O 1
ATOM 560 N N . CYS A 1 71 ? 7.632 3.911 -4.896 1.00 94.81 71 CYS A N 1
ATOM 561 C CA . CYS A 1 71 ? 7.238 5.270 -4.539 1.00 94.81 71 CYS A CA 1
ATOM 562 C C . CYS A 1 71 ? 5.817 5.589 -5.014 1.00 94.81 71 CYS A C 1
ATOM 564 O O . CYS A 1 71 ? 5.042 6.155 -4.248 1.00 94.81 71 CYS A O 1
ATOM 566 N N . ALA A 1 72 ? 5.454 5.193 -6.236 1.00 94.62 72 ALA A N 1
ATOM 567 C CA . ALA A 1 72 ? 4.118 5.416 -6.778 1.00 94.62 72 ALA A CA 1
ATOM 568 C C . ALA A 1 72 ? 3.044 4.651 -5.987 1.00 94.62 72 ALA A C 1
ATOM 570 O O . ALA A 1 72 ? 2.031 5.237 -5.607 1.00 94.62 72 ALA A O 1
ATOM 571 N N . VAL A 1 73 ? 3.288 3.378 -5.657 1.00 94.81 73 VAL A N 1
ATOM 572 C CA . VAL A 1 73 ? 2.385 2.576 -4.816 1.00 94.81 73 VAL A CA 1
ATOM 573 C C . VAL A 1 73 ? 2.209 3.231 -3.448 1.00 94.81 73 VAL A C 1
ATOM 575 O O . VAL A 1 73 ? 1.079 3.498 -3.038 1.00 94.81 73 VAL A O 1
ATOM 578 N N . MET A 1 74 ? 3.307 3.555 -2.760 1.00 94.56 74 MET A N 1
ATOM 579 C CA . MET A 1 74 ? 3.240 4.185 -1.440 1.00 94.56 74 MET A CA 1
ATOM 580 C C . MET A 1 74 ? 2.560 5.550 -1.470 1.00 94.56 74 MET A C 1
ATOM 582 O O . MET A 1 74 ? 1.772 5.849 -0.577 1.00 94.56 74 MET A O 1
ATOM 586 N N . TYR A 1 75 ? 2.813 6.355 -2.501 1.00 94.69 75 TYR A N 1
ATOM 587 C CA . TYR A 1 75 ? 2.135 7.631 -2.691 1.00 94.69 75 TYR A CA 1
ATOM 588 C C . TYR A 1 75 ? 0.624 7.432 -2.848 1.00 94.69 75 TYR A C 1
ATOM 590 O O . TYR A 1 75 ? -0.146 8.055 -2.122 1.00 94.69 75 TYR A O 1
ATOM 598 N N . THR A 1 76 ? 0.189 6.512 -3.719 1.00 94.12 76 THR A N 1
ATOM 599 C CA . THR A 1 76 ? -1.247 6.233 -3.895 1.00 94.12 76 THR A CA 1
ATOM 600 C C . THR A 1 76 ? -1.906 5.728 -2.614 1.00 94.12 76 THR A C 1
ATOM 602 O O . THR A 1 76 ? -3.008 6.162 -2.287 1.00 94.12 76 THR A O 1
ATOM 605 N N . LEU A 1 77 ? -1.222 4.876 -1.848 1.00 93.88 77 LEU A N 1
ATOM 606 C CA . LEU A 1 77 ? -1.711 4.428 -0.549 1.00 93.88 77 LEU A CA 1
ATOM 607 C C . LEU A 1 77 ? -1.844 5.605 0.424 1.00 93.88 77 LEU A C 1
ATOM 609 O O . LEU A 1 77 ? -2.921 5.842 0.949 1.00 93.88 77 LEU A O 1
ATOM 613 N N . LEU A 1 78 ? -0.791 6.388 0.652 1.00 93.12 78 LEU A N 1
ATOM 614 C CA . LEU A 1 78 ? -0.840 7.464 1.648 1.00 93.12 78 LEU A CA 1
ATOM 615 C C . LEU A 1 78 ? -1.809 8.595 1.272 1.00 93.12 78 LEU A C 1
ATOM 617 O O . LEU A 1 78 ? -2.355 9.250 2.161 1.00 93.12 78 LEU A O 1
ATOM 621 N N . TRP A 1 79 ? -2.018 8.826 -0.026 1.00 94.25 79 TRP A N 1
ATOM 622 C CA . TRP A 1 79 ? -2.884 9.893 -0.521 1.00 94.25 79 TRP A CA 1
ATOM 623 C C . TRP A 1 79 ? -4.367 9.517 -0.522 1.00 94.25 79 TRP A C 1
ATOM 625 O O . TRP A 1 79 ? -5.204 10.371 -0.239 1.00 94.25 79 TRP A O 1
ATOM 635 N N . TYR A 1 80 ? -4.699 8.259 -0.828 1.00 92.75 80 TYR A N 1
ATOM 636 C CA . TYR A 1 80 ? -6.087 7.838 -1.056 1.00 92.75 80 TYR A CA 1
ATOM 637 C C . TYR A 1 80 ? -6.611 6.801 -0.060 1.00 92.75 80 TYR A C 1
ATOM 639 O O . TYR A 1 80 ? -7.804 6.502 -0.096 1.00 92.75 80 TYR A O 1
ATOM 647 N N . PHE A 1 81 ? -5.772 6.249 0.825 1.00 92.94 81 PHE A N 1
ATOM 648 C CA . PHE A 1 81 ? -6.225 5.243 1.784 1.00 92.94 81 PHE A CA 1
ATOM 649 C C . PHE A 1 81 ? -7.282 5.833 2.729 1.00 92.94 81 PHE A C 1
ATOM 651 O O . PHE A 1 81 ? -6.996 6.808 3.436 1.00 92.94 81 PHE A O 1
ATOM 658 N N . PRO A 1 82 ? -8.502 5.268 2.749 1.00 90.81 82 PRO A N 1
ATOM 659 C CA . PRO A 1 82 ? -9.586 5.814 3.543 1.00 90.81 82 PRO A CA 1
ATOM 660 C C . PRO A 1 82 ? -9.354 5.533 5.029 1.00 90.81 82 PRO A C 1
ATOM 662 O O . PRO A 1 82 ? -8.898 4.460 5.430 1.00 90.81 82 PRO A O 1
ATOM 665 N N . GLN A 1 83 ? -9.690 6.522 5.848 1.00 90.19 83 GLN A N 1
ATOM 666 C CA . GLN A 1 83 ? -9.631 6.468 7.304 1.00 90.19 83 GLN A CA 1
ATOM 667 C C . GLN A 1 83 ? -10.980 6.909 7.874 1.00 90.19 83 GLN A C 1
ATOM 669 O O . GLN A 1 83 ? -11.692 7.702 7.252 1.00 90.19 83 GLN A O 1
ATOM 674 N N . GLU A 1 84 ? -11.333 6.403 9.053 1.00 87.69 84 GLU A N 1
ATOM 675 C CA . GLU A 1 84 ? -12.601 6.719 9.730 1.00 87.69 84 GLU A CA 1
ATOM 676 C C . GLU A 1 84 ? -12.730 8.212 10.072 1.00 87.69 84 GLU A C 1
ATOM 678 O O . GLU A 1 84 ? -13.811 8.790 9.968 1.00 87.69 84 GLU A O 1
ATOM 683 N N . ASP A 1 85 ? -11.616 8.863 10.401 1.00 84.75 85 ASP A N 1
ATOM 684 C CA . ASP A 1 85 ? -11.544 10.295 10.712 1.00 84.75 85 ASP A CA 1
ATOM 685 C C . ASP A 1 85 ? -11.569 11.205 9.473 1.00 84.75 85 ASP A C 1
ATOM 687 O O . ASP A 1 85 ? -11.508 12.426 9.604 1.00 84.75 85 ASP A O 1
ATOM 691 N N . LYS A 1 86 ? -11.692 10.633 8.265 1.00 85.38 86 LYS A N 1
ATOM 692 C CA . LYS A 1 86 ? -11.679 11.345 6.973 1.00 85.38 86 LYS A CA 1
ATOM 693 C C . LYS A 1 86 ? -10.392 12.139 6.712 1.00 85.38 86 LYS A C 1
ATOM 695 O O . LYS A 1 86 ? -10.348 12.932 5.770 1.00 85.38 86 LYS A O 1
ATOM 700 N N . VAL A 1 87 ? -9.333 11.904 7.488 1.00 87.06 87 VAL A N 1
ATOM 701 C CA . VAL A 1 87 ? -8.013 12.499 7.271 1.00 87.06 87 VAL A CA 1
ATOM 702 C C . VAL A 1 87 ? -7.101 11.437 6.671 1.00 87.06 87 VAL A C 1
ATOM 704 O O . VAL A 1 87 ? -6.864 10.381 7.254 1.00 87.06 87 VAL A O 1
ATOM 707 N N . THR A 1 88 ? -6.573 11.705 5.480 1.00 89.31 88 THR A N 1
ATOM 708 C CA . THR A 1 88 ? -5.690 10.757 4.795 1.00 89.31 88 THR A CA 1
ATOM 709 C C . THR A 1 88 ? -4.355 10.614 5.534 1.00 89.31 88 THR A C 1
ATOM 711 O O . THR A 1 88 ? -3.887 11.574 6.158 1.00 89.31 88 THR A O 1
ATOM 714 N N . PRO A 1 89 ? -3.691 9.446 5.449 1.00 90.31 89 PRO A N 1
ATOM 715 C CA . PRO A 1 89 ? -2.385 9.229 6.071 1.00 90.31 89 PRO A CA 1
ATOM 716 C C . PRO A 1 89 ? -1.347 10.307 5.745 1.00 90.31 89 PRO A C 1
ATOM 718 O O . PRO A 1 89 ? -0.583 10.715 6.616 1.00 90.31 89 PRO A O 1
ATOM 721 N N . ILE A 1 90 ? -1.332 10.819 4.509 1.00 91.56 90 ILE A N 1
ATOM 722 C CA . ILE A 1 90 ? -0.385 11.874 4.138 1.00 91.56 90 ILE A CA 1
ATOM 723 C C . ILE A 1 90 ? -0.648 13.199 4.858 1.00 91.56 90 ILE A C 1
ATOM 725 O O . ILE A 1 90 ? 0.297 13.903 5.212 1.00 91.56 90 ILE A O 1
ATOM 729 N N . ASN A 1 91 ? -1.914 13.527 5.120 1.00 88.12 91 ASN A N 1
ATOM 730 C CA . ASN A 1 91 ? -2.258 14.719 5.881 1.00 88.12 91 ASN A CA 1
ATOM 731 C C . ASN A 1 91 ? -1.840 14.555 7.345 1.00 88.12 91 ASN A C 1
ATOM 733 O O . ASN A 1 91 ? -1.231 15.469 7.888 1.00 88.12 91 ASN A O 1
ATOM 737 N N . LYS A 1 92 ? -2.045 13.376 7.944 1.00 87.81 92 LYS A N 1
ATOM 738 C CA . LYS A 1 92 ? -1.563 13.070 9.305 1.00 87.81 92 LYS A CA 1
ATOM 739 C C . LYS A 1 92 ? -0.051 13.272 9.427 1.00 87.81 92 LYS A C 1
ATOM 741 O O . LYS A 1 92 ? 0.410 14.017 10.287 1.00 87.81 92 LYS A O 1
ATOM 746 N N . LEU A 1 93 ? 0.714 12.734 8.474 1.00 89.06 93 LEU A N 1
ATOM 747 C CA . LEU A 1 93 ? 2.166 12.942 8.405 1.00 89.06 93 LEU A CA 1
ATOM 748 C C . LEU A 1 93 ? 2.543 14.423 8.271 1.00 89.06 93 LEU A C 1
ATOM 750 O O . LEU A 1 93 ? 3.473 14.882 8.931 1.00 89.06 93 LEU A O 1
ATOM 754 N N . LYS A 1 94 ? 1.817 15.184 7.443 1.00 89.25 94 LYS A N 1
ATOM 755 C CA . LYS A 1 94 ? 2.057 16.621 7.243 1.00 89.25 94 LYS A CA 1
ATOM 756 C C . LYS A 1 94 ? 1.825 17.438 8.519 1.00 89.25 94 LYS A C 1
ATOM 758 O O . LYS A 1 94 ? 2.532 18.419 8.734 1.00 89.25 94 LYS A O 1
ATOM 763 N N . TYR A 1 95 ? 0.868 17.036 9.352 1.00 89.12 95 TYR A N 1
ATOM 764 C CA . TYR A 1 95 ? 0.569 17.680 10.635 1.00 89.12 95 TYR A CA 1
ATOM 765 C C . TYR A 1 95 ? 1.388 17.121 11.813 1.00 89.12 95 TYR A C 1
ATOM 767 O O . TYR A 1 95 ? 1.180 17.533 12.949 1.00 89.12 95 TYR A O 1
ATOM 775 N N . GLY A 1 96 ? 2.356 16.231 11.555 1.00 84.25 96 GLY A N 1
ATOM 776 C CA . GLY A 1 96 ? 3.234 15.663 12.583 1.00 84.25 96 GLY A CA 1
ATOM 777 C C . GLY A 1 96 ? 2.605 14.528 13.398 1.00 84.25 96 GLY A C 1
ATOM 778 O O . GLY A 1 96 ? 3.1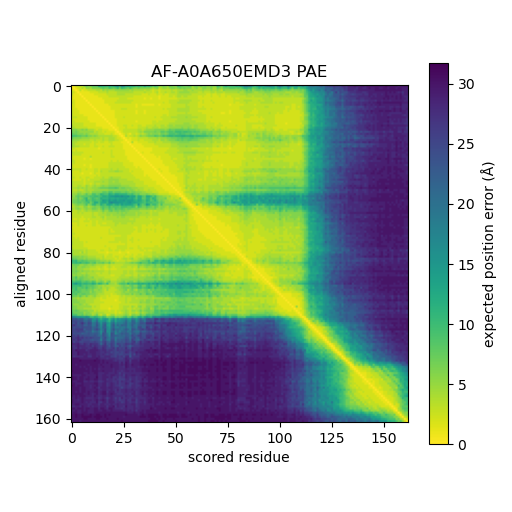92 14.084 14.384 1.00 84.25 96 GLY A O 1
ATOM 779 N N . GLU A 1 97 ? 1.443 14.024 12.984 1.00 86.44 97 GLU A N 1
ATOM 780 C CA . GLU A 1 97 ? 0.783 12.867 13.587 1.00 86.44 97 GLU A CA 1
ATOM 781 C C . GLU A 1 97 ? 1.390 11.577 13.025 1.00 86.44 97 GLU A C 1
ATOM 783 O O . GLU A 1 97 ? 0.896 10.974 12.068 1.00 86.44 97 GLU A O 1
ATOM 788 N N . PHE A 1 98 ? 2.516 11.165 13.605 1.00 87.44 98 PHE A N 1
ATOM 789 C CA . PHE A 1 98 ? 3.168 9.911 13.243 1.00 87.44 98 PHE A CA 1
ATOM 790 C C . PHE A 1 98 ? 2.512 8.710 13.945 1.00 87.44 98 PHE A C 1
ATOM 792 O O . PHE A 1 98 ? 2.147 8.819 15.119 1.00 87.44 98 PHE A O 1
ATOM 799 N N . PRO A 1 99 ? 2.419 7.544 13.273 1.00 86.56 99 PRO A N 1
ATOM 800 C CA . PRO A 1 99 ? 1.939 6.310 13.887 1.00 86.56 99 PRO A CA 1
ATOM 801 C C . PRO A 1 99 ? 2.700 5.971 15.170 1.00 86.56 99 PRO A C 1
ATOM 803 O O . PRO A 1 99 ? 3.932 5.897 15.183 1.00 86.56 99 PRO A O 1
ATOM 806 N N . THR A 1 100 ? 1.968 5.728 16.254 1.00 89.00 100 THR A N 1
ATOM 807 C CA . THR A 1 100 ? 2.552 5.346 17.541 1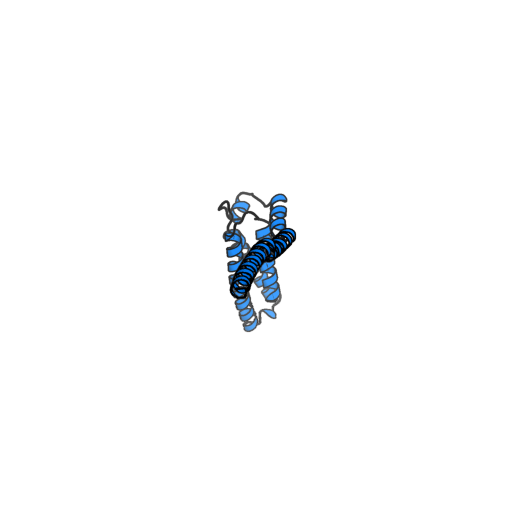.00 89.00 100 THR A CA 1
ATOM 808 C C . THR A 1 100 ? 2.677 3.826 17.668 1.00 89.00 100 THR A C 1
ATOM 810 O O . THR A 1 100 ? 2.090 3.057 16.905 1.00 89.00 100 THR A O 1
ATOM 813 N N . LYS A 1 101 ? 3.397 3.350 18.695 1.00 86.19 101 LYS A N 1
ATOM 814 C CA . LYS A 1 101 ? 3.454 1.909 19.018 1.00 86.19 101 LYS A CA 1
ATOM 815 C C . LYS A 1 101 ? 2.061 1.303 19.247 1.00 86.19 101 LYS A C 1
ATOM 817 O O . LYS A 1 101 ? 1.827 0.161 18.872 1.00 86.19 101 LYS A O 1
ATOM 822 N N . SER A 1 102 ? 1.138 2.081 19.820 1.00 86.00 102 SER A N 1
ATOM 823 C CA . SER A 1 102 ? -0.251 1.661 20.044 1.00 86.00 102 SER A CA 1
ATOM 824 C C . SER A 1 102 ? -0.987 1.405 18.727 1.00 86.00 102 SER A C 1
ATOM 826 O O . SER A 1 102 ? -1.735 0.433 18.614 1.00 86.00 102 SER A O 1
ATOM 828 N N . ASP A 1 103 ? -0.742 2.234 17.712 1.00 87.69 103 ASP A N 1
ATOM 829 C CA . ASP A 1 103 ? -1.367 2.092 16.395 1.00 87.69 103 ASP A CA 1
ATOM 830 C C . ASP A 1 103 ? -0.850 0.847 15.674 1.00 87.69 103 ASP A C 1
ATOM 832 O O . ASP A 1 103 ? -1.644 0.049 15.176 1.00 87.69 103 ASP A O 1
ATOM 836 N N . ILE A 1 104 ? 0.462 0.608 15.733 1.00 86.88 104 ILE A N 1
ATOM 837 C CA . ILE A 1 104 ? 1.086 -0.608 15.194 1.00 86.88 104 ILE A CA 1
ATOM 838 C C . ILE A 1 104 ? 0.505 -1.859 15.865 1.00 86.88 104 ILE A C 1
ATOM 840 O O . ILE A 1 104 ? 0.125 -2.810 15.180 1.00 86.88 104 ILE A O 1
ATOM 844 N N . ASP A 1 105 ? 0.375 -1.861 17.194 1.00 86.31 105 ASP A N 1
ATOM 845 C CA . ASP A 1 105 ? -0.208 -2.986 17.931 1.00 86.31 105 ASP A CA 1
ATOM 846 C C . ASP A 1 105 ? -1.677 -3.224 17.560 1.00 86.31 105 ASP A C 1
ATOM 848 O O . ASP A 1 105 ? -2.100 -4.374 17.412 1.00 86.31 105 ASP A O 1
ATOM 852 N N . LYS A 1 106 ? -2.471 -2.160 17.386 1.00 87.06 106 LYS A N 1
ATOM 853 C CA . LYS A 1 106 ? -3.859 -2.260 16.904 1.00 87.06 106 LYS A CA 1
ATOM 854 C C . LYS A 1 106 ? -3.916 -2.828 15.488 1.00 87.06 106 LYS A C 1
ATOM 856 O O . LYS A 1 106 ? -4.715 -3.729 15.233 1.00 87.06 106 LYS A O 1
ATOM 861 N N . GLY A 1 107 ? -3.061 -2.341 14.592 1.00 85.75 107 GLY A N 1
ATOM 862 C CA . GLY A 1 107 ? -2.955 -2.814 13.217 1.00 85.75 107 GLY A CA 1
ATOM 863 C C . GLY A 1 107 ? -2.607 -4.296 13.158 1.00 85.75 107 GLY A C 1
ATOM 864 O O . GLY A 1 107 ? -3.344 -5.088 12.576 1.00 85.75 107 GLY A O 1
ATOM 865 N N . LEU A 1 108 ? -1.555 -4.713 13.864 1.00 86.38 108 LEU A N 1
ATOM 866 C CA . LEU A 1 108 ? -1.165 -6.120 13.962 1.00 86.38 108 LEU A CA 1
ATOM 867 C C . LEU A 1 108 ? -2.262 -6.992 14.586 1.00 86.38 108 LEU A C 1
ATOM 869 O O . LEU A 1 108 ? -2.461 -8.118 14.135 1.00 86.38 108 LEU A O 1
ATOM 873 N N . LYS A 1 109 ? -3.010 -6.500 15.584 1.00 85.12 109 LYS A N 1
ATOM 874 C CA . LYS A 1 109 ? -4.151 -7.230 16.168 1.00 85.12 109 L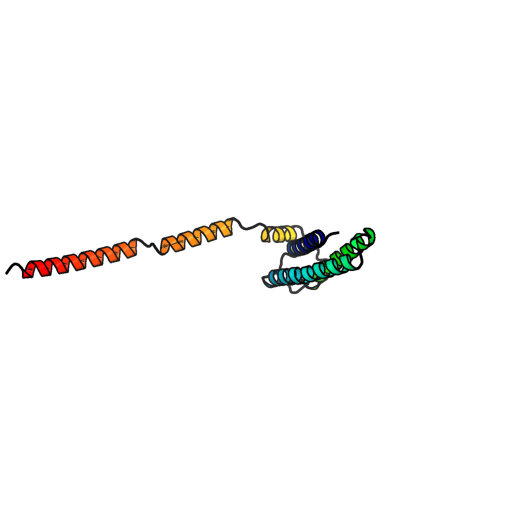YS A CA 1
ATOM 875 C C . LYS A 1 109 ? -5.281 -7.476 15.167 1.00 85.12 109 LYS A C 1
ATOM 877 O O . LYS A 1 109 ? -5.921 -8.515 15.269 1.00 85.12 109 LYS A O 1
ATOM 882 N N . ARG A 1 110 ? -5.506 -6.582 14.196 1.00 79.75 110 ARG A N 1
ATOM 883 C CA . ARG A 1 110 ? -6.489 -6.804 13.116 1.00 79.75 110 ARG A CA 1
ATOM 884 C C . ARG A 1 110 ? -6.080 -7.949 12.182 1.00 79.75 110 ARG A C 1
ATOM 886 O O . ARG A 1 110 ? -6.950 -8.640 11.665 1.00 79.75 110 ARG A O 1
ATOM 893 N N . PHE A 1 111 ? -4.776 -8.174 12.002 1.00 77.19 111 PHE A N 1
ATOM 894 C CA . PHE A 1 111 ? -4.234 -9.261 11.174 1.00 77.19 111 PHE A CA 1
ATOM 895 C C . PHE A 1 111 ? -3.897 -10.538 11.942 1.00 77.19 111 PHE A C 1
ATOM 897 O O . PHE A 1 111 ? -3.795 -11.602 11.330 1.00 77.19 111 PHE A O 1
ATOM 904 N N . LYS A 1 112 ? -3.727 -10.466 13.269 1.00 67.81 112 LYS A N 1
ATOM 905 C CA . LYS A 1 112 ? -3.710 -11.652 14.127 1.00 67.81 112 LYS A CA 1
ATOM 906 C C . LYS A 1 112 ? -5.079 -12.299 13.999 1.00 67.81 112 LYS A C 1
ATOM 908 O O . LYS A 1 112 ? -6.022 -11.910 14.682 1.00 67.81 112 LYS A O 1
ATOM 913 N N . PHE A 1 113 ? -5.165 -13.261 13.081 1.00 53.06 113 PHE A N 1
ATOM 914 C CA . PHE A 1 113 ? -6.302 -14.144 12.899 1.00 53.06 113 PHE A CA 1
ATOM 915 C C . PHE A 1 113 ? -6.855 -14.488 14.272 1.00 53.06 113 PHE A C 1
ATOM 917 O O . PHE A 1 113 ? -6.181 -15.108 15.098 1.00 53.06 113 PHE A O 1
ATOM 924 N N . ASN A 1 114 ? -8.081 -14.046 14.520 1.00 51.03 114 ASN A N 1
ATOM 925 C CA . ASN A 1 114 ? -8.835 -14.429 15.689 1.00 51.03 114 ASN A CA 1
ATOM 926 C C . ASN A 1 114 ? -9.210 -15.905 15.465 1.00 51.03 114 ASN A C 1
ATOM 928 O O . ASN A 1 114 ? -10.331 -16.222 15.075 1.00 51.03 114 ASN A O 1
ATOM 932 N N . PHE A 1 115 ? -8.242 -16.819 15.617 1.00 47.72 115 PHE A N 1
ATOM 933 C CA . PHE A 1 115 ? -8.454 -18.267 15.534 1.00 47.72 115 PHE A CA 1
ATOM 934 C C . PHE A 1 115 ? -9.563 -18.690 16.503 1.00 47.72 115 PHE A C 1
ATOM 936 O O . PHE A 1 115 ? -10.321 -19.610 16.215 1.00 47.72 115 PHE A O 1
ATOM 943 N N . ASP A 1 116 ? -9.745 -17.939 17.590 1.00 51.03 116 ASP A N 1
ATOM 944 C CA . ASP A 1 116 ? -10.865 -18.086 18.512 1.00 51.03 116 ASP A CA 1
ATOM 945 C C . ASP A 1 116 ? -12.224 -17.677 17.938 1.00 51.03 116 ASP A C 1
ATOM 947 O O . ASP A 1 116 ? -13.241 -18.195 18.390 1.00 51.03 116 ASP A O 1
ATOM 951 N N . PHE A 1 117 ? -12.288 -16.766 16.967 1.00 51.62 117 PHE A N 1
ATOM 952 C CA . PHE A 1 117 ? -13.540 -16.392 16.304 1.00 51.62 117 PHE A CA 1
ATOM 953 C C . PHE A 1 117 ? -13.945 -17.437 15.261 1.00 51.62 117 PHE A C 1
ATOM 955 O O . PHE A 1 117 ? -15.109 -17.820 15.212 1.00 51.62 117 PHE A O 1
ATOM 962 N N . VAL A 1 118 ? -12.984 -17.983 14.505 1.00 54.03 118 VAL A N 1
ATOM 963 C CA . VAL A 1 118 ? -13.224 -19.131 13.609 1.00 54.03 118 VAL A CA 1
ATOM 964 C C . VAL A 1 118 ? -13.609 -20.370 14.423 1.00 54.03 118 VAL A C 1
ATOM 966 O O . VAL A 1 118 ? -14.588 -21.032 14.098 1.00 54.03 118 VAL A O 1
ATOM 969 N N . ARG A 1 119 ? -12.931 -20.632 15.548 1.00 52.59 119 ARG A N 1
ATOM 970 C CA . ARG A 1 119 ? -13.263 -21.730 16.472 1.00 52.59 119 ARG A CA 1
ATOM 971 C C . ARG A 1 119 ? -14.630 -21.552 17.146 1.00 52.59 119 ARG A C 1
ATOM 973 O O . ARG A 1 119 ? -15.350 -22.533 17.323 1.00 52.59 119 ARG A O 1
ATOM 980 N N . ARG A 1 120 ? -15.022 -20.322 17.506 1.00 56.81 120 ARG A N 1
ATOM 981 C CA . ARG A 1 120 ? -16.359 -20.023 18.057 1.00 56.81 120 ARG A CA 1
ATOM 982 C C . ARG A 1 120 ? -17.465 -20.095 17.002 1.00 56.81 120 ARG A C 1
ATOM 984 O O . ARG A 1 120 ? -18.540 -20.598 17.317 1.00 56.81 120 ARG A O 1
ATOM 991 N N . ASN A 1 121 ? -17.210 -19.659 15.768 1.00 56.91 121 ASN A N 1
ATOM 992 C CA . ASN A 1 121 ? -18.176 -19.781 14.674 1.00 56.91 121 ASN A CA 1
ATOM 993 C C . ASN A 1 121 ? -18.332 -21.228 14.185 1.00 56.91 121 ASN A C 1
ATOM 995 O O . ASN A 1 121 ? -19.460 -21.634 13.929 1.00 56.91 121 ASN A O 1
ATOM 999 N N . ALA A 1 122 ? -17.259 -22.026 14.162 1.00 58.34 122 ALA A N 1
ATOM 1000 C CA . ALA A 1 122 ? -17.331 -23.460 13.866 1.00 58.34 122 ALA A CA 1
ATOM 1001 C C . ALA A 1 122 ? -18.197 -24.220 14.891 1.00 58.34 122 ALA A C 1
ATOM 1003 O O . ALA A 1 122 ? -19.053 -25.018 14.520 1.00 58.34 122 ALA A O 1
ATOM 1004 N N . ARG A 1 123 ? -18.071 -23.896 16.187 1.00 53.78 123 ARG A N 1
ATOM 1005 C CA . ARG A 1 123 ? -18.965 -24.448 17.223 1.00 53.78 123 ARG A CA 1
ATOM 1006 C C . ARG A 1 123 ? -20.406 -23.948 17.109 1.00 53.78 123 ARG A C 1
ATOM 1008 O O . ARG A 1 123 ? -21.329 -24.655 17.494 1.00 53.78 123 ARG A O 1
ATOM 1015 N N . ARG A 1 124 ? -20.629 -22.738 16.583 1.00 52.84 124 ARG A N 1
ATOM 1016 C CA . ARG A 1 124 ? -21.985 -22.232 16.316 1.00 52.84 124 ARG A CA 1
ATOM 1017 C C . ARG A 1 124 ? -22.658 -23.022 15.198 1.00 52.84 124 ARG A C 1
ATOM 1019 O O . ARG A 1 124 ? -23.807 -23.392 15.380 1.00 52.84 124 ARG A O 1
ATOM 1026 N N . SER A 1 125 ? -21.958 -23.329 14.102 1.00 53.44 125 SER A N 1
ATOM 1027 C CA . SER A 1 125 ? -22.508 -24.186 13.041 1.00 53.44 125 SER A CA 1
ATOM 1028 C C . SER A 1 125 ? -22.790 -25.611 13.522 1.00 53.44 125 SER A C 1
ATOM 1030 O O . SER A 1 125 ? -23.817 -26.165 13.154 1.00 53.44 125 SER A O 1
ATOM 1032 N N . GLU A 1 126 ? -21.961 -26.173 14.407 1.00 51.09 126 GLU A N 1
ATOM 1033 C CA . GLU A 1 126 ? -22.259 -27.463 15.055 1.00 51.09 126 GLU A CA 1
ATOM 1034 C C . GLU A 1 126 ? -23.496 -27.385 15.968 1.00 51.09 126 GLU A C 1
ATOM 1036 O O . GLU A 1 126 ? -24.300 -28.313 16.002 1.00 51.09 126 GLU A O 1
ATOM 1041 N N . ASN A 1 127 ? -23.702 -26.264 16.666 1.00 50.62 127 ASN A N 1
ATOM 1042 C CA . ASN A 1 127 ? -24.890 -26.063 17.499 1.00 50.62 127 ASN A CA 1
ATOM 1043 C C . ASN A 1 127 ? -26.176 -25.847 16.686 1.00 50.62 127 ASN A C 1
ATOM 1045 O O . ASN A 1 127 ? -27.231 -26.255 17.157 1.00 50.62 127 ASN A O 1
ATOM 1049 N N . PHE A 1 128 ? -26.112 -25.261 15.485 1.00 52.91 128 PHE A N 1
ATOM 1050 C CA . PHE A 1 128 ? -27.270 -25.195 14.581 1.00 52.91 128 PHE A CA 1
ATOM 1051 C C . PHE A 1 128 ? -27.622 -26.580 14.017 1.00 52.91 128 PHE A C 1
ATOM 1053 O O . PHE A 1 128 ? -28.789 -26.954 14.023 1.00 52.91 128 PHE A O 1
ATOM 1060 N N . ILE A 1 129 ? -26.620 -27.389 13.645 1.00 51.75 129 ILE A N 1
ATOM 1061 C CA . ILE A 1 129 ? -26.835 -28.778 13.196 1.00 51.75 129 ILE A CA 1
ATOM 1062 C C . ILE A 1 129 ? -27.434 -29.639 14.325 1.00 51.75 129 ILE A C 1
ATOM 1064 O O . ILE A 1 129 ? -28.321 -30.454 14.084 1.00 51.75 129 ILE A O 1
ATOM 1068 N N . ASN A 1 130 ? -27.006 -29.429 15.574 1.00 50.41 130 ASN A N 1
ATOM 1069 C CA . ASN A 1 130 ? -27.560 -30.139 16.731 1.00 50.41 130 ASN A CA 1
ATOM 1070 C C . ASN A 1 130 ? -28.920 -29.591 17.205 1.00 50.41 130 ASN A C 1
ATOM 1072 O O . ASN A 1 130 ? -29.652 -30.319 17.870 1.00 50.41 130 ASN A O 1
ATOM 1076 N N . GLN A 1 131 ? -29.281 -28.347 16.870 1.00 49.44 131 GLN A N 1
ATOM 1077 C CA . GLN A 1 131 ? -30.615 -27.793 17.139 1.00 49.44 131 GLN A CA 1
ATOM 1078 C C . GLN A 1 131 ? -31.669 -28.247 16.123 1.00 49.44 131 GLN A C 1
ATOM 1080 O O . GLN A 1 131 ? -32.841 -28.320 16.483 1.00 49.44 131 GLN A O 1
ATOM 1085 N N . ASP A 1 132 ? -31.276 -28.612 14.901 1.00 50.00 132 ASP A N 1
ATOM 1086 C CA . ASP A 1 132 ? -32.195 -29.237 13.938 1.00 50.00 132 ASP A CA 1
ATOM 1087 C C . ASP A 1 132 ? -32.457 -30.722 14.250 1.00 50.00 132 ASP A C 1
ATOM 1089 O O . ASP A 1 132 ? -33.459 -31.286 13.812 1.00 50.00 132 ASP A O 1
ATOM 1093 N N . MET A 1 133 ? -31.624 -31.348 15.089 1.00 51.03 133 MET A N 1
ATOM 1094 C CA . MET A 1 133 ? -31.874 -32.675 15.662 1.00 51.03 133 MET A CA 1
ATOM 1095 C C . MET A 1 133 ? -32.426 -32.603 17.091 1.00 51.03 133 MET A C 1
ATOM 1097 O O . MET A 1 133 ? -31.992 -33.345 17.975 1.00 51.03 133 MET A O 1
ATOM 1101 N N . ASP A 1 134 ? -33.385 -31.707 17.334 1.00 55.72 134 ASP A N 1
ATOM 1102 C CA . ASP A 1 134 ? -34.072 -31.559 18.619 1.00 55.72 134 ASP A CA 1
ATOM 1103 C C . ASP A 1 134 ? -34.891 -32.829 18.941 1.00 55.72 134 ASP A C 1
ATOM 1105 O O . ASP A 1 134 ? -36.095 -32.938 18.681 1.00 55.72 134 ASP A O 1
ATOM 1109 N N . GLY A 1 135 ? -34.205 -33.842 19.481 1.00 54.75 135 GLY A N 1
ATOM 1110 C CA . GLY A 1 135 ? -34.734 -35.173 19.782 1.00 54.75 135 GLY A CA 1
ATOM 1111 C C . GLY A 1 135 ? -35.923 -35.166 20.748 1.00 54.75 135 GLY A C 1
ATOM 1112 O O . GLY A 1 135 ? -36.635 -36.165 20.844 1.00 54.75 135 GLY A O 1
ATOM 1113 N N . GLU A 1 136 ? -36.195 -34.045 21.422 1.00 58.78 136 GLU A N 1
ATOM 1114 C CA . GLU A 1 136 ? -37.418 -33.837 22.199 1.00 58.78 136 GLU A CA 1
ATOM 1115 C C . GLU A 1 136 ? -38.668 -33.634 21.334 1.00 58.78 136 GLU A C 1
ATOM 1117 O O . GLU A 1 136 ? -39.728 -34.173 21.671 1.00 58.78 136 GLU A O 1
ATOM 1122 N N . LYS A 1 137 ? -38.579 -32.883 20.227 1.00 61.25 137 LYS A N 1
ATOM 1123 C CA . LYS A 1 137 ? -39.725 -32.668 19.325 1.00 61.25 137 LYS A CA 1
ATOM 1124 C C . LYS A 1 137 ? -40.077 -33.953 18.590 1.00 61.25 137 LYS A C 1
ATOM 1126 O O . LYS A 1 137 ? -41.239 -34.353 18.594 1.00 61.25 137 LYS A O 1
ATOM 1131 N N . VAL A 1 138 ? -39.057 -34.661 18.102 1.00 59.25 138 VAL A N 1
ATOM 1132 C CA . VAL A 1 138 ? -39.214 -35.974 17.462 1.00 59.25 138 VAL A CA 1
ATOM 1133 C C . VAL A 1 138 ? -39.788 -37.000 18.450 1.00 59.25 138 VAL A C 1
ATOM 1135 O O . VAL A 1 138 ? -40.722 -37.720 18.108 1.00 59.25 138 VAL A O 1
ATOM 1138 N N . LYS A 1 139 ? -39.341 -37.028 19.718 1.00 59.19 139 LYS A N 1
ATOM 1139 C CA . LYS A 1 139 ? -39.951 -37.891 20.753 1.00 59.19 139 LYS A CA 1
ATOM 1140 C C . LYS A 1 139 ? -41.421 -37.568 21.015 1.00 59.19 139 LYS A C 1
ATOM 1142 O O . LYS A 1 139 ? -42.211 -38.489 21.218 1.00 59.19 139 LYS A O 1
ATOM 1147 N N . LYS A 1 140 ? -41.796 -36.285 21.053 1.00 68.62 140 LYS A N 1
ATOM 1148 C CA . LYS A 1 140 ? -43.189 -35.863 21.279 1.00 68.62 140 LYS A CA 1
ATOM 1149 C C . LYS A 1 140 ? -44.088 -36.235 20.101 1.00 68.62 140 LYS A C 1
ATOM 1151 O O . LYS A 1 140 ? -45.208 -36.687 20.337 1.00 68.62 140 LYS A O 1
ATOM 1156 N N . GLU A 1 141 ? -43.600 -36.108 18.870 1.00 69.75 141 GLU A N 1
ATOM 1157 C CA . GLU A 1 141 ? -44.324 -36.561 17.678 1.00 69.75 141 GLU A CA 1
ATOM 1158 C C . GLU A 1 141 ? -44.451 -38.083 17.630 1.00 69.75 141 GLU A C 1
ATOM 1160 O O . GLU A 1 141 ? -45.563 -38.582 17.485 1.00 69.75 141 GLU A O 1
ATOM 1165 N N . ILE A 1 142 ? -43.369 -38.832 17.875 1.00 69.44 142 ILE A N 1
ATOM 1166 C CA . ILE A 1 142 ? -43.419 -40.301 17.933 1.00 69.44 142 ILE A CA 1
ATOM 1167 C C . ILE A 1 142 ? -44.408 -40.766 19.009 1.00 69.44 142 ILE A C 1
ATOM 1169 O O . ILE A 1 142 ? -45.236 -41.633 18.743 1.00 69.44 142 ILE A O 1
ATOM 1173 N N . LYS A 1 143 ? -44.393 -40.165 20.207 1.00 70.62 143 LYS A N 1
ATOM 1174 C CA . LYS A 1 143 ? -45.318 -40.539 21.290 1.00 70.62 143 LYS A CA 1
ATOM 1175 C C . LYS A 1 143 ? -46.782 -40.259 20.930 1.00 70.62 143 LYS A C 1
ATOM 1177 O O . LYS A 1 143 ? -47.643 -41.073 21.254 1.00 70.62 143 LYS A O 1
ATOM 1182 N N . LYS A 1 144 ? -47.067 -39.148 20.239 1.00 76.62 144 LYS A N 1
ATOM 1183 C CA . LYS A 1 144 ? -48.419 -38.839 19.743 1.00 76.62 144 LYS A CA 1
ATOM 1184 C C . LYS A 1 144 ? -48.871 -39.819 18.663 1.00 76.62 144 LYS A C 1
ATOM 1186 O O . LYS A 1 144 ? -49.998 -40.297 18.731 1.00 76.62 144 LYS A O 1
ATOM 1191 N N . THR A 1 145 ? -48.007 -40.145 17.706 1.00 75.12 145 THR A N 1
ATOM 1192 C CA . THR A 1 145 ? -48.345 -41.078 16.621 1.00 75.12 145 THR A CA 1
ATOM 1193 C C . THR A 1 145 ? -48.541 -42.503 17.139 1.00 75.12 145 THR A C 1
ATOM 1195 O O . THR A 1 145 ? -49.450 -43.191 16.685 1.00 75.12 145 THR A O 1
ATOM 1198 N N . VAL A 1 146 ? -47.741 -42.934 18.122 1.00 76.31 146 VAL A N 1
ATOM 1199 C CA . VAL A 1 146 ? -47.908 -44.241 18.776 1.00 76.31 146 VAL A CA 1
ATOM 1200 C C . VAL A 1 146 ? -49.214 -44.296 19.566 1.00 76.31 146 VAL A C 1
ATOM 1202 O O . VAL A 1 146 ? -49.955 -45.250 19.390 1.00 76.31 146 VAL A O 1
ATOM 1205 N N . SER A 1 147 ? -49.541 -43.271 20.366 1.00 72.50 147 SER A N 1
ATOM 1206 C CA . SER A 1 147 ? -50.829 -43.210 21.083 1.00 72.50 147 SER A CA 1
ATOM 1207 C C . SER A 1 147 ? -52.003 -43.348 20.120 1.00 72.50 147 SER A C 1
ATOM 1209 O O . SER A 1 147 ? -52.842 -44.217 20.298 1.00 72.50 147 SER A O 1
ATOM 1211 N N . LYS A 1 148 ? -52.002 -42.552 19.047 1.00 78.38 148 LYS A N 1
ATOM 1212 C CA . LYS A 1 148 ? -53.114 -42.505 18.099 1.00 78.38 148 LYS A CA 1
ATOM 1213 C C . LYS A 1 148 ? -53.322 -43.834 17.368 1.00 78.38 148 LYS A C 1
ATOM 1215 O O . LYS A 1 148 ? -54.453 -44.267 17.211 1.00 78.38 148 LYS A O 1
ATOM 1220 N N . LYS A 1 149 ? -52.234 -44.507 16.974 1.00 74.94 149 LYS A N 1
ATOM 1221 C CA . LYS A 1 149 ? -52.313 -45.843 16.3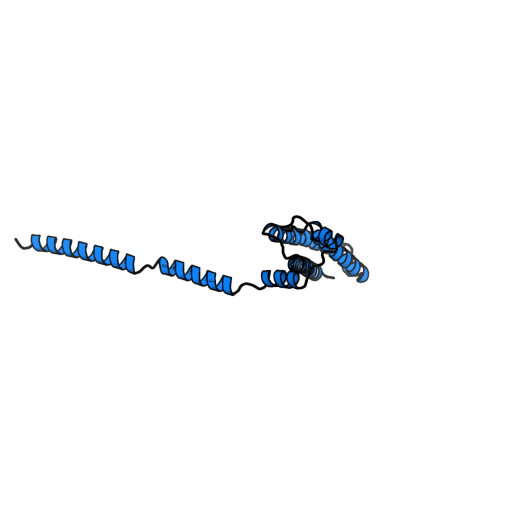67 1.00 74.94 149 LYS A CA 1
ATOM 1222 C C . LYS A 1 149 ? -52.769 -46.919 17.348 1.00 74.94 149 LYS A C 1
ATOM 1224 O O . LYS A 1 149 ? -53.439 -47.851 16.925 1.00 74.94 149 LYS A O 1
ATOM 1229 N N . THR A 1 150 ? -52.389 -46.824 18.620 1.00 73.75 150 THR A N 1
ATOM 1230 C CA . THR A 1 150 ? -52.850 -47.766 19.648 1.00 73.75 150 THR A CA 1
ATOM 1231 C C . THR A 1 150 ? -54.341 -47.590 19.919 1.00 73.75 150 THR A C 1
ATOM 1233 O O . THR A 1 150 ? -55.046 -48.589 20.008 1.00 73.75 150 THR A O 1
ATOM 1236 N N . ASP A 1 151 ? -54.824 -46.348 19.974 1.00 73.06 151 ASP A N 1
ATOM 1237 C CA . ASP A 1 151 ? -56.247 -46.043 20.149 1.00 73.06 151 ASP A CA 1
ATOM 1238 C C . ASP A 1 151 ? -57.067 -46.536 18.937 1.00 73.06 151 ASP A C 1
ATOM 1240 O O . ASP A 1 151 ? -58.064 -47.229 19.111 1.00 73.06 151 ASP A O 1
ATOM 1244 N N . GLU A 1 152 ? -56.585 -46.309 17.706 1.00 75.25 152 GLU A N 1
ATOM 1245 C CA . GLU A 1 152 ? -57.205 -46.839 16.474 1.00 75.25 152 GLU A CA 1
ATOM 1246 C C . GLU A 1 152 ? -57.231 -48.383 16.433 1.00 75.25 152 GLU A C 1
ATOM 1248 O O . GLU A 1 152 ? -58.196 -48.978 15.954 1.00 75.25 152 GLU A O 1
ATOM 1253 N N . LEU A 1 153 ? -56.192 -49.051 16.952 1.00 71.75 153 LEU A N 1
ATOM 1254 C CA . LEU A 1 153 ? -56.141 -50.515 17.048 1.00 71.75 153 LEU A CA 1
ATOM 1255 C C . LEU A 1 153 ? -57.108 -51.064 18.102 1.00 71.75 153 LEU A C 1
ATOM 1257 O O . LEU A 1 153 ? -57.739 -52.091 17.857 1.00 71.75 153 LEU A O 1
ATOM 1261 N N . ILE A 1 154 ? -57.246 -50.394 19.247 1.00 70.44 154 ILE A N 1
ATOM 1262 C CA . ILE A 1 154 ? -58.199 -50.784 20.295 1.00 70.44 154 ILE A CA 1
ATOM 1263 C C . ILE A 1 154 ? -59.635 -50.635 19.787 1.00 70.44 154 ILE A C 1
ATOM 1265 O O . ILE A 1 154 ? -60.420 -51.565 19.959 1.00 70.44 154 ILE A O 1
ATOM 1269 N N . ASP A 1 155 ? -59.951 -49.536 19.098 1.00 66.75 155 ASP A N 1
ATOM 1270 C CA . ASP A 1 155 ? -61.270 -49.339 18.486 1.00 66.75 155 ASP A CA 1
ATOM 1271 C C . ASP A 1 155 ? -61.552 -50.409 17.418 1.00 66.75 155 ASP A C 1
ATOM 1273 O O . ASP A 1 155 ? -62.653 -50.952 17.362 1.00 66.75 155 ASP A O 1
ATOM 1277 N N . SER A 1 156 ? -60.550 -50.794 16.615 1.00 65.75 156 SER A N 1
ATOM 1278 C CA . SER A 1 156 ? -60.715 -51.871 15.626 1.00 65.75 156 SER A CA 1
ATOM 1279 C C . SER A 1 156 ? -60.918 -53.259 16.251 1.00 65.75 156 SER A C 1
ATOM 1281 O O . SER A 1 156 ? -61.672 -54.062 15.711 1.00 65.75 156 SER A O 1
ATOM 1283 N N . LEU A 1 157 ? -60.302 -53.528 17.408 1.00 57.84 157 LEU A N 1
ATOM 1284 C CA . LEU A 1 157 ? -60.446 -54.791 18.140 1.00 57.84 157 LEU A CA 1
ATOM 1285 C C . LEU A 1 157 ? -61.757 -54.868 18.936 1.00 57.84 157 LEU A C 1
ATOM 1287 O O . LEU A 1 157 ? -62.264 -55.963 19.155 1.00 57.84 157 LEU A O 1
ATOM 1291 N N . GLN A 1 158 ? -62.324 -53.732 19.355 1.00 55.38 158 GLN A N 1
ATOM 1292 C CA . GLN A 1 158 ? -63.650 -53.693 19.985 1.00 55.38 158 GLN A CA 1
ATOM 1293 C C . GLN A 1 158 ? -64.783 -53.966 18.987 1.00 55.38 158 GLN A C 1
ATOM 1295 O O . GLN A 1 158 ? -65.823 -54.471 19.390 1.00 55.38 158 GLN A O 1
ATOM 1300 N N . ILE A 1 159 ? -64.573 -53.696 17.695 1.00 52.97 159 ILE A N 1
ATOM 1301 C CA . ILE A 1 159 ? -65.551 -53.986 16.632 1.00 52.97 159 ILE A CA 1
ATOM 1302 C C . ILE A 1 159 ? -65.577 -55.486 16.263 1.00 52.97 159 ILE A C 1
ATOM 1304 O O . ILE A 1 159 ? -66.582 -55.963 15.749 1.00 52.97 159 ILE A O 1
ATOM 1308 N N . GLU A 1 160 ? -64.518 -56.252 16.551 1.00 48.19 160 GLU A N 1
ATOM 1309 C CA . GLU A 1 160 ? -64.470 -57.712 16.323 1.00 48.19 160 GLU A CA 1
ATOM 1310 C C . GLU A 1 160 ? -64.983 -58.553 17.513 1.00 48.19 160 GLU A C 1
ATOM 1312 O O . GLU A 1 160 ? -64.986 -59.782 17.431 1.00 48.19 160 GLU A O 1
ATOM 1317 N N . ALA A 1 161 ? -65.406 -57.924 18.617 1.00 48.75 161 ALA A N 1
ATOM 1318 C CA . ALA A 1 161 ? -65.815 -58.603 19.853 1.00 48.75 161 ALA A CA 1
ATOM 1319 C C . ALA A 1 161 ? -67.339 -58.624 20.121 1.00 48.75 161 ALA A C 1
ATOM 1321 O O . ALA A 1 161 ? -67.727 -58.999 21.230 1.00 48.75 161 ALA A O 1
ATOM 1322 N N . ASP A 1 162 ? -68.167 -58.271 19.129 1.00 42.12 162 ASP A N 1
ATOM 1323 C CA . ASP A 1 162 ? -69.634 -58.454 19.122 1.00 42.12 162 ASP A CA 1
ATOM 1324 C C . ASP A 1 162 ? -70.073 -59.514 18.093 1.00 42.12 162 ASP A C 1
ATOM 1326 O O . ASP A 1 162 ? -69.648 -59.430 16.915 1.00 42.12 162 ASP A O 1
#

Foldseek 3Di:
DALVVLLVLLVVLLLVLCLLAVQDDVQLVVVSVVLSVVVNVVSVVVNVVCVVVVVVVVPVSVVVVSVVSSVVSNCCQQVPRQGPVRQGNVNCVVVVNGRDPVSNVSSVVVVPPCVVVVVVVVVVVVVVVVVVPPVVVVVVVVVVVVVVVVVVVVVVVVVVPD

Organism: NCBI:txid699876

pLDDT: mean 80.29, std 15.37, range [42.12, 96.12]

Sequence (162 aa):
MNGWQRFAILLLCCFAVMVLYPNFDASGWTFIGILIAMWTGGIMILSIVSNIFGIYRFETLNKLVSLVFLCAVMYTLLWYFPQEDKVTPINKLKYGEFPTKSDIDKGLKRFKFNFDFVRRNARRSENFINQDMDGEKVKKEIKKTVSKKTDELIDSLQIEAD

Secondary structure (DSSP, 8-state):
--HHHHHHHHHHHHHHHHHH-----HHHHHHHHHHHHHHHHHHHHHHHHHHHTTGGG-HHHHHHHHHHHHHHHHHHHHHH---TTS--HHHHHHTT-PPPHHHHHHHHHHHS--HHHHHHHHHHHHHHHHHHT-HHHHHHHHHHHHHHHHHHHHHHHHHT--

Mean predicted aligned error: 14.34 Å